Protein AF-A0AAN7Z8P3-F1 (afdb_monomer_lite)

pLDDT: mean 89.55, std 7.15, range [57.72, 95.94]

Organism: NCBI:txid326684

Secondary structure (DSSP, 8-state):
-PPPPEEEE--TT-TTHHHHHHHHHTT--EEE--S-PPPTT-TT--HHHHHHHHHHHTT-SEEEE---

Structure (mmCIF, N/CA/C/O backbone):
data_AF-A0AAN7Z8P3-F1
#
_entry.id   AF-A0AAN7Z8P3-F1
#
loop_
_atom_site.group_PDB
_ato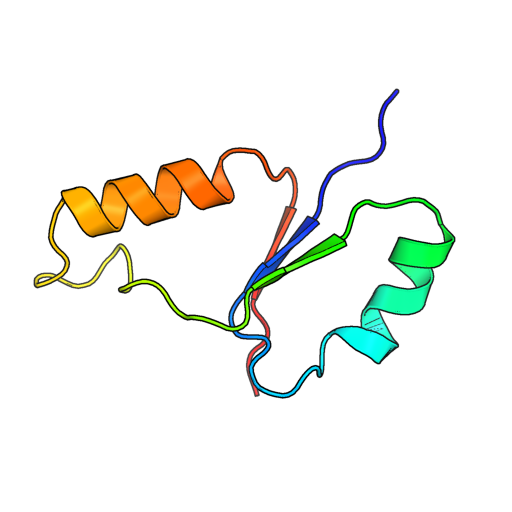m_site.id
_atom_site.type_symbol
_atom_site.label_atom_id
_atom_site.label_alt_id
_atom_site.label_comp_id
_atom_site.label_asym_id
_atom_site.label_entity_id
_atom_site.label_seq_id
_atom_site.pdbx_PDB_ins_code
_atom_site.Cartn_x
_atom_site.Cartn_y
_atom_site.Cartn_z
_atom_site.occupancy
_atom_site.B_iso_or_equiv
_atom_site.auth_seq_id
_atom_site.auth_comp_id
_atom_site.auth_asym_id
_atom_site.auth_atom_id
_atom_site.pdbx_PDB_model_num
ATOM 1 N N . MET A 1 1 ? -17.379 16.160 0.972 1.00 57.72 1 MET A N 1
ATOM 2 C CA . MET A 1 1 ? -15.925 15.982 0.769 1.00 57.72 1 MET A CA 1
ATOM 3 C C . MET A 1 1 ? -15.600 14.537 1.102 1.00 57.72 1 MET A C 1
ATOM 5 O O . MET A 1 1 ? -16.040 14.079 2.148 1.00 57.72 1 MET A O 1
ATOM 9 N N . THR A 1 2 ? -14.947 13.803 0.204 1.00 84.06 2 THR A N 1
ATOM 10 C CA . THR A 1 2 ? -14.503 12.421 0.451 1.00 84.06 2 THR A CA 1
ATOM 11 C C . THR A 1 2 ? -13.220 12.434 1.282 1.00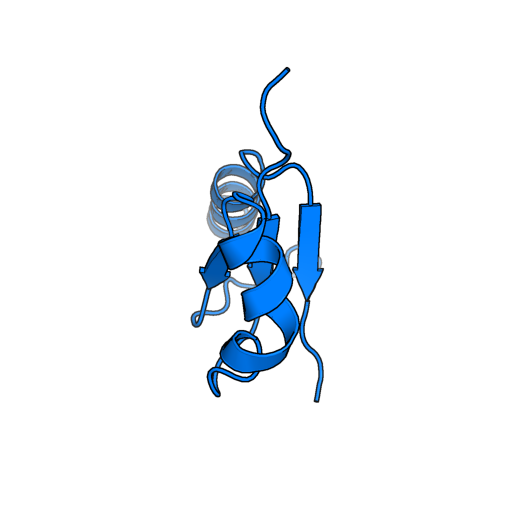 84.06 2 THR A C 1
ATOM 13 O O . THR A 1 2 ? -12.383 13.316 1.094 1.00 84.06 2 THR A O 1
ATOM 16 N N . LEU A 1 3 ? -13.074 11.492 2.219 1.00 88.50 3 LEU A N 1
ATOM 17 C CA . LEU A 1 3 ? -11.823 11.323 2.966 1.00 88.50 3 LEU A CA 1
ATOM 18 C C . LEU A 1 3 ? -10.708 10.857 2.012 1.00 88.50 3 LEU A C 1
ATOM 20 O O . LEU A 1 3 ? -11.006 10.128 1.063 1.00 88.50 3 LEU A O 1
ATOM 24 N N . PRO A 1 4 ? -9.446 11.261 2.237 1.00 92.81 4 PRO A N 1
ATOM 25 C CA . PRO A 1 4 ? -8.337 10.843 1.390 1.00 92.81 4 PRO A CA 1
ATOM 26 C C . PRO A 1 4 ? -8.085 9.336 1.508 1.00 92.81 4 PRO A C 1
ATOM 28 O O . PRO A 1 4 ? -8.221 8.745 2.585 1.00 92.81 4 PRO A O 1
ATOM 31 N N . THR A 1 5 ? -7.685 8.723 0.398 1.00 95.56 5 THR A N 1
ATOM 32 C CA . THR A 1 5 ? -7.286 7.314 0.331 1.00 95.56 5 THR A CA 1
ATOM 33 C C . THR A 1 5 ? -5.809 7.158 0.691 1.00 95.56 5 THR A C 1
ATOM 35 O O . THR A 1 5 ? -4.973 8.011 0.377 1.00 95.56 5 THR A O 1
ATOM 38 N N . ILE A 1 6 ? -5.481 6.064 1.378 1.00 95.38 6 ILE A N 1
ATOM 39 C CA . ILE A 1 6 ? -4.142 5.803 1.914 1.00 95.38 6 ILE A CA 1
ATOM 40 C C . ILE A 1 6 ? -3.643 4.456 1.392 1.00 95.38 6 ILE A C 1
ATOM 42 O O . ILE A 1 6 ? -4.297 3.433 1.596 1.00 95.38 6 ILE A O 1
ATOM 46 N N . ALA A 1 7 ? -2.469 4.448 0.767 1.00 94.94 7 ALA A N 1
ATOM 47 C CA . ALA A 1 7 ? -1.718 3.248 0.416 1.00 94.94 7 ALA A CA 1
ATOM 48 C C . ALA A 1 7 ? -0.559 3.041 1.392 1.00 94.94 7 ALA A C 1
ATOM 50 O O . ALA A 1 7 ? 0.196 3.971 1.673 1.00 94.94 7 ALA A O 1
ATOM 51 N N . ILE A 1 8 ? -0.384 1.811 1.868 1.00 93.06 8 ILE A N 1
ATOM 52 C CA . ILE A 1 8 ? 0.744 1.405 2.706 1.00 93.06 8 ILE A CA 1
ATOM 53 C C . ILE A 1 8 ? 1.587 0.397 1.935 1.00 93.06 8 ILE A C 1
ATOM 55 O O . ILE A 1 8 ? 1.077 -0.640 1.518 1.00 93.06 8 ILE A O 1
ATOM 59 N N . LEU A 1 9 ? 2.865 0.711 1.753 1.00 90.88 9 LEU A N 1
ATOM 60 C CA . LEU A 1 9 ? 3.849 -0.110 1.054 1.00 90.88 9 LEU A CA 1
ATOM 61 C C . LEU A 1 9 ? 4.710 -0.902 2.038 1.00 90.88 9 LEU A C 1
ATOM 63 O O . LEU A 1 9 ? 4.970 -0.437 3.153 1.00 90.88 9 LEU A O 1
ATOM 67 N N . ASP A 1 10 ? 5.206 -2.044 1.561 1.00 85.75 10 ASP A N 1
ATOM 68 C CA . ASP A 1 10 ? 6.196 -2.900 2.227 1.00 85.75 10 ASP A CA 1
ATOM 69 C C . ASP A 1 10 ? 5.753 -3.423 3.607 1.00 85.75 10 ASP A C 1
ATOM 71 O O . ASP A 1 10 ? 6.568 -3.674 4.496 1.00 85.75 10 ASP A O 1
ATOM 75 N N . ASP A 1 11 ? 4.447 -3.627 3.803 1.00 86.31 11 ASP A N 1
ATOM 76 C CA . ASP A 1 11 ? 3.901 -4.144 5.063 1.00 86.31 11 ASP A CA 1
ATOM 77 C C . ASP A 1 11 ? 3.931 -5.680 5.133 1.00 86.31 11 ASP A C 1
ATOM 79 O O . ASP A 1 11 ? 2.916 -6.348 5.351 1.00 86.31 11 ASP A O 1
ATOM 83 N N . TYR A 1 12 ? 5.109 -6.266 4.924 1.00 84.25 12 TYR A N 1
ATOM 84 C CA . TYR A 1 12 ? 5.282 -7.723 4.845 1.00 84.25 12 TYR A CA 1
ATOM 85 C C . TYR A 1 12 ? 4.812 -8.459 6.105 1.00 84.25 12 TYR A C 1
ATOM 87 O O . TYR A 1 12 ? 4.344 -9.593 6.030 1.00 84.25 12 TYR A O 1
ATOM 95 N N . GLN A 1 13 ? 4.959 -7.815 7.265 1.00 86.25 13 GLN A N 1
ATOM 96 C CA . GLN A 1 13 ? 4.711 -8.398 8.584 1.00 86.25 13 GLN A CA 1
ATOM 97 C C . GLN A 1 13 ? 3.416 -7.888 9.233 1.00 86.25 13 GLN A C 1
ATOM 99 O O . GLN A 1 13 ? 3.231 -8.065 10.434 1.00 86.25 13 GLN A O 1
ATOM 104 N N . ASP A 1 14 ? 2.515 -7.261 8.463 1.00 86.44 14 ASP A N 1
ATOM 105 C CA . ASP A 1 14 ? 1.247 -6.716 8.978 1.00 86.44 14 ASP A CA 1
ATOM 106 C C . ASP A 1 14 ? 1.422 -5.687 10.120 1.00 86.44 14 ASP A C 1
ATOM 108 O O . ASP A 1 14 ? 0.540 -5.497 10.967 1.00 86.44 14 ASP A O 1
ATOM 112 N N . LEU A 1 15 ? 2.556 -4.990 10.140 1.00 87.56 15 LEU A N 1
ATOM 113 C CA . LEU A 1 15 ? 2.894 -3.971 11.132 1.00 87.56 15 LEU A CA 1
ATOM 114 C C . LEU A 1 15 ? 1.972 -2.761 11.016 1.00 87.56 15 LEU A C 1
ATOM 116 O O . LEU A 1 15 ? 1.764 -2.060 12.004 1.00 87.56 15 LEU A O 1
ATOM 120 N N . SER A 1 16 ? 1.381 -2.527 9.840 1.00 88.19 16 SER A N 1
ATOM 121 C CA . SER A 1 16 ? 0.425 -1.439 9.628 1.00 88.19 16 SER A CA 1
ATOM 122 C C . SER A 1 16 ? -0.909 -1.636 10.337 1.00 88.19 16 SER A C 1
ATOM 124 O O . SER A 1 16 ? -1.662 -0.669 10.469 1.00 88.19 16 SER A O 1
ATOM 126 N N . LYS A 1 17 ? -1.241 -2.853 10.790 1.00 87.75 17 LYS A N 1
ATOM 127 C CA . LYS A 1 17 ? -2.551 -3.147 11.390 1.00 87.75 17 LYS A CA 1
ATOM 128 C C . LYS A 1 17 ? -2.829 -2.216 12.566 1.00 87.75 17 LYS A C 1
ATOM 130 O O . LYS A 1 17 ? -3.637 -1.304 12.431 1.00 87.75 17 LYS A O 1
ATOM 135 N N . ALA A 1 18 ? -2.089 -2.374 13.660 1.00 90.06 18 ALA A N 1
ATOM 136 C CA . ALA A 1 18 ? -2.287 -1.601 14.885 1.00 90.06 18 ALA A CA 1
ATOM 137 C C . ALA A 1 18 ? -2.188 -0.064 14.711 1.00 90.06 18 ALA A C 1
ATOM 139 O O . ALA A 1 18 ? -3.101 0.631 15.161 1.00 90.06 18 ALA A O 1
ATOM 140 N N . PRO A 1 19 ? -1.149 0.508 14.066 1.00 88.56 19 PRO A N 1
ATOM 141 C CA . PRO A 1 19 ? -1.012 1.962 13.966 1.00 88.56 19 PRO A CA 1
ATOM 142 C C . PRO A 1 19 ? -2.089 2.623 13.094 1.00 88.56 19 PRO A C 1
ATOM 144 O O . PRO A 1 19 ? -2.463 3.764 13.369 1.00 88.56 19 PRO A O 1
ATOM 147 N N . PHE A 1 20 ? -2.628 1.926 12.086 1.00 91.62 20 PHE A N 1
ATOM 148 C CA . PHE A 1 20 ? -3.642 2.490 11.185 1.00 91.62 20 PHE A CA 1
ATOM 149 C C . PHE A 1 20 ? -5.089 2.157 11.583 1.00 91.62 20 PHE A C 1
ATOM 151 O O . PHE A 1 20 ? -6.009 2.708 10.979 1.00 91.62 20 PHE A O 1
ATOM 158 N N . GLU A 1 21 ? -5.327 1.351 12.626 1.00 93.25 21 GLU A N 1
ATOM 159 C CA . GLU A 1 21 ? -6.690 1.034 13.096 1.00 93.25 21 GLU A CA 1
ATOM 160 C C . GLU A 1 21 ? -7.512 2.282 13.431 1.00 93.25 21 GLU A C 1
ATOM 162 O O . GLU A 1 21 ? -8.698 2.359 13.109 1.00 93.25 21 GLU A O 1
ATOM 167 N N . ARG A 1 22 ? -6.887 3.307 14.024 1.00 92.19 22 ARG A N 1
ATOM 168 C CA . ARG A 1 22 ? -7.578 4.571 14.330 1.00 92.19 22 ARG A CA 1
ATOM 169 C C . ARG A 1 22 ? -8.045 5.294 13.068 1.00 92.19 22 ARG A C 1
ATOM 171 O O . ARG A 1 22 ? -9.130 5.864 13.069 1.00 92.19 22 ARG A O 1
ATOM 178 N N . LEU A 1 23 ? -7.251 5.255 11.998 1.00 91.94 23 LEU A N 1
ATOM 179 C CA . LEU A 1 23 ? -7.598 5.879 10.720 1.00 91.94 23 LEU A CA 1
ATOM 180 C C . LEU A 1 23 ? -8.712 5.100 10.019 1.00 91.94 23 LEU A C 1
ATOM 182 O O . LEU A 1 23 ? -9.685 5.705 9.573 1.00 91.94 23 LEU A O 1
ATOM 186 N N . ARG A 1 24 ? -8.631 3.765 10.009 1.00 92.25 24 ARG A N 1
ATOM 187 C CA . ARG A 1 24 ? -9.719 2.906 9.510 1.00 92.25 24 ARG A CA 1
ATOM 188 C C . ARG A 1 24 ? -11.025 3.179 10.260 1.00 92.25 24 ARG A C 1
ATOM 190 O O . ARG A 1 24 ? -12.057 3.402 9.637 1.00 92.25 24 ARG A O 1
ATOM 197 N N . SER A 1 25 ? -10.959 3.259 11.590 1.00 93.44 25 SER A N 1
ATOM 198 C CA . SER A 1 25 ? -12.114 3.552 12.454 1.00 93.44 25 SER A CA 1
ATOM 199 C C . SER A 1 25 ? -12.693 4.953 12.229 1.00 93.44 25 SER A C 1
ATOM 201 O O . SER A 1 25 ? -13.890 5.159 12.398 1.00 93.44 25 SER A O 1
ATOM 203 N N . ALA A 1 26 ? -11.863 5.914 11.817 1.00 93.31 26 ALA A N 1
ATOM 204 C CA . ALA A 1 26 ? -12.289 7.259 11.433 1.00 93.31 26 ALA A CA 1
ATOM 205 C C . ALA A 1 26 ? -12.866 7.341 10.002 1.00 93.31 26 ALA A C 1
ATOM 207 O O . ALA A 1 26 ? -13.215 8.431 9.551 1.00 93.31 26 ALA A O 1
ATOM 208 N N . GLY A 1 27 ? -12.970 6.215 9.286 1.00 92.81 27 GLY A N 1
ATOM 209 C CA . GLY A 1 27 ? -13.562 6.128 7.948 1.00 92.81 27 GLY A CA 1
ATOM 210 C C . GLY A 1 27 ? -12.582 6.335 6.790 1.00 92.81 27 GLY A C 1
ATOM 211 O O . GLY A 1 27 ? -13.018 6.425 5.643 1.00 92.81 27 GLY A O 1
ATOM 212 N N . TYR A 1 28 ? -11.272 6.404 7.050 1.00 94.25 28 TYR A N 1
ATOM 213 C CA . TYR A 1 28 ? -10.274 6.472 5.981 1.00 94.25 28 TYR A CA 1
ATOM 214 C C . TYR A 1 28 ? -10.157 5.122 5.273 1.00 94.25 28 TYR A C 1
ATOM 216 O O . TYR A 1 28 ? -10.065 4.071 5.912 1.00 94.25 28 TYR A O 1
ATOM 224 N N . GLN A 1 29 ? -10.087 5.151 3.943 1.00 94.81 29 GLN A N 1
ATOM 225 C CA . GLN A 1 29 ? -9.810 3.955 3.158 1.00 94.81 29 GLN A CA 1
ATOM 226 C C . GLN A 1 29 ? -8.302 3.691 3.148 1.00 94.81 29 GLN A C 1
ATOM 228 O O . GLN A 1 29 ? -7.542 4.386 2.476 1.00 94.81 29 GLN A O 1
ATOM 233 N N . VAL A 1 30 ? -7.882 2.678 3.906 1.00 94.44 30 VAL A N 1
ATOM 234 C CA . VAL A 1 30 ? -6.482 2.252 4.019 1.00 94.44 30 VAL A CA 1
ATOM 235 C C . VAL A 1 30 ? -6.291 0.938 3.271 1.00 94.44 30 VAL A C 1
ATOM 237 O O . VAL A 1 30 ? -6.861 -0.080 3.660 1.00 94.44 30 VAL A O 1
ATOM 240 N N . THR A 1 31 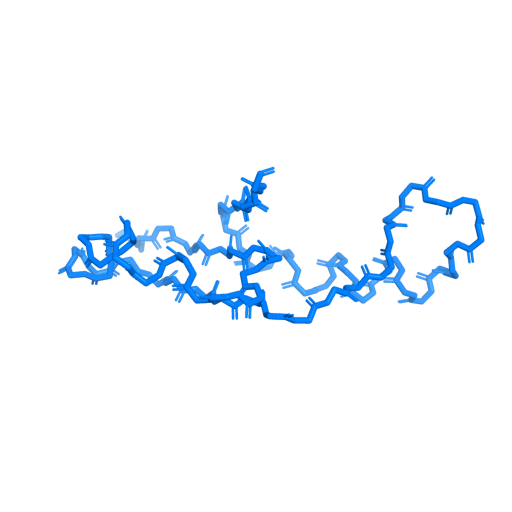? -5.462 0.953 2.231 1.00 94.12 31 THR A N 1
ATOM 241 C CA . THR A 1 31 ? -5.059 -0.233 1.469 1.00 94.12 31 THR A CA 1
ATOM 242 C C . THR A 1 31 ? -3.619 -0.588 1.797 1.00 94.12 31 THR A C 1
ATOM 244 O O . THR A 1 31 ? -2.738 0.268 1.769 1.00 94.12 31 THR A O 1
ATOM 247 N N . THR A 1 32 ? -3.377 -1.859 2.094 1.00 92.69 32 THR A N 1
ATOM 248 C CA . THR A 1 32 ? -2.051 -2.364 2.444 1.00 92.69 32 THR A CA 1
ATOM 249 C C . THR A 1 32 ? -1.532 -3.260 1.327 1.00 92.69 32 THR A C 1
ATOM 251 O O . THR A 1 32 ? -2.205 -4.206 0.918 1.00 92.69 32 THR A O 1
ATOM 254 N N . PHE A 1 33 ? -0.321 -2.980 0.859 1.00 89.56 33 PHE A N 1
ATOM 255 C CA . PHE A 1 33 ? 0.388 -3.763 -0.138 1.00 89.56 33 PHE A CA 1
ATOM 256 C C . PHE A 1 33 ? 1.525 -4.536 0.532 1.00 89.56 33 PHE A C 1
ATOM 258 O O . PHE A 1 33 ? 2.402 -3.955 1.176 1.00 89.56 33 PHE A O 1
ATOM 265 N N . LYS A 1 34 ? 1.463 -5.865 0.412 1.00 86.56 34 LYS A N 1
ATOM 266 C CA . LYS A 1 34 ? 2.429 -6.797 1.017 1.00 86.56 34 LYS A CA 1
ATOM 267 C C . LYS A 1 34 ? 3.508 -7.246 0.042 1.00 86.56 34 LYS A C 1
ATOM 269 O O . LYS A 1 34 ? 4.531 -7.775 0.454 1.00 86.56 34 LYS A O 1
ATOM 274 N N . ASP A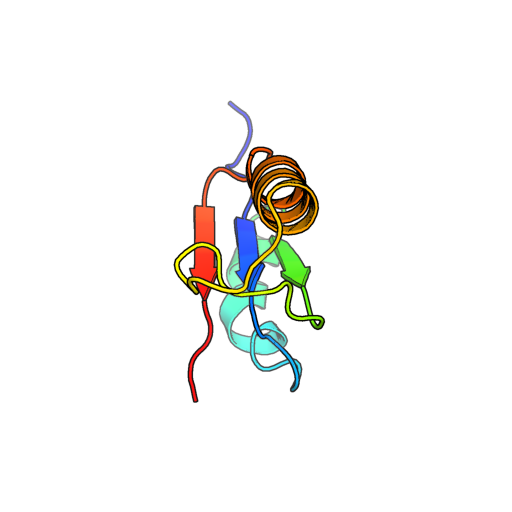 1 35 ? 3.246 -7.088 -1.245 1.00 84.00 35 ASP A N 1
ATOM 275 C CA . ASP A 1 35 ? 4.179 -7.357 -2.322 1.00 84.00 35 ASP A CA 1
ATOM 276 C C . ASP A 1 35 ? 4.933 -6.082 -2.709 1.00 84.00 35 ASP A C 1
ATOM 278 O O . ASP A 1 35 ? 4.411 -4.967 -2.615 1.00 84.00 35 ASP A O 1
ATOM 282 N N . THR A 1 36 ? 6.168 -6.264 -3.166 1.00 74.44 36 THR A N 1
ATOM 283 C CA . THR A 1 36 ? 7.031 -5.168 -3.603 1.00 74.44 36 THR A CA 1
ATOM 284 C C . THR A 1 36 ? 7.171 -5.216 -5.107 1.00 74.44 36 THR A C 1
ATOM 286 O O . THR A 1 36 ? 7.653 -6.196 -5.673 1.00 74.44 36 THR A O 1
ATOM 289 N N . LEU A 1 37 ? 6.757 -4.129 -5.749 1.00 80.00 37 LEU A N 1
ATOM 290 C CA . LEU A 1 37 ? 7.111 -3.865 -7.136 1.00 80.00 37 LEU A CA 1
ATOM 291 C C . LEU A 1 37 ? 8.565 -3.394 -7.213 1.00 80.00 37 LEU A C 1
ATOM 293 O O . LEU A 1 37 ? 9.116 -2.867 -6.243 1.00 80.00 37 LEU A O 1
ATOM 297 N N . LEU A 1 38 ? 9.180 -3.573 -8.382 1.00 85.50 38 LEU A N 1
ATOM 298 C CA . LEU A 1 38 ? 10.556 -3.148 -8.607 1.00 85.50 38 LEU A CA 1
ATOM 299 C C . LEU A 1 38 ? 10.732 -1.646 -8.308 1.00 85.50 38 LEU A C 1
ATOM 301 O O . LEU A 1 38 ? 9.843 -0.845 -8.617 1.00 85.50 38 LEU A O 1
ATOM 305 N N . PRO A 1 39 ? 11.874 -1.229 -7.729 1.00 86.75 39 PRO A N 1
ATOM 306 C CA . PRO A 1 39 ? 12.103 0.174 -7.423 1.00 86.75 39 PRO A CA 1
ATOM 307 C C . PRO A 1 39 ? 12.077 1.027 -8.693 1.00 86.75 39 PRO A C 1
ATOM 309 O O . PRO A 1 39 ? 12.819 0.763 -9.639 1.00 86.75 39 PRO A O 1
ATOM 312 N N . TYR A 1 40 ? 11.283 2.100 -8.686 1.00 88.81 40 TYR A N 1
ATOM 313 C CA . TYR A 1 40 ? 11.124 2.986 -9.847 1.00 88.81 40 TYR A CA 1
ATOM 314 C C . TYR A 1 40 ? 12.459 3.533 -10.382 1.00 88.81 40 TYR A C 1
ATOM 316 O O . TYR A 1 40 ? 12.660 3.653 -11.587 1.00 88.81 40 TYR A O 1
ATOM 324 N N . ASN A 1 41 ? 13.387 3.840 -9.470 1.00 89.69 41 ASN A N 1
ATOM 325 C CA . ASN A 1 41 ? 14.658 4.496 -9.781 1.00 89.69 41 ASN A CA 1
ATOM 326 C C . ASN A 1 41 ? 15.806 3.525 -10.105 1.00 89.69 41 ASN A C 1
ATOM 328 O O . ASN A 1 41 ? 16.923 3.984 -10.336 1.00 89.69 41 ASN A O 1
ATOM 332 N N . HIS A 1 42 ? 15.586 2.206 -10.083 1.00 91.12 42 HIS A N 1
ATOM 333 C CA . HIS A 1 42 ? 16.656 1.255 -10.391 1.00 91.12 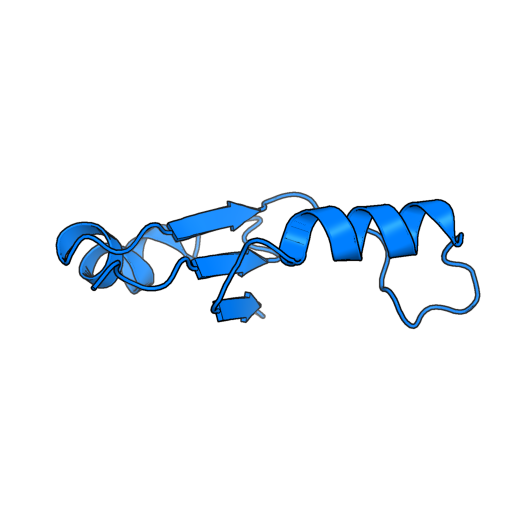42 HIS A CA 1
ATOM 334 C C . HIS A 1 42 ? 16.911 1.214 -11.913 1.00 91.12 42 HIS A C 1
ATOM 336 O O . HIS A 1 42 ? 15.942 1.186 -12.679 1.00 91.12 42 HIS A O 1
ATOM 342 N N . PRO A 1 43 ? 18.180 1.217 -12.376 1.00 91.88 43 PRO A N 1
ATOM 343 C CA . PRO A 1 43 ? 18.510 1.251 -13.806 1.00 91.88 43 PRO A CA 1
ATOM 344 C C . PRO A 1 43 ? 17.956 0.046 -14.573 1.00 91.88 43 PRO A C 1
ATOM 346 O O . PRO A 1 43 ? 17.504 0.206 -15.702 1.00 91.88 43 PRO A O 1
ATOM 349 N N . ASP A 1 44 ? 17.910 -1.122 -13.929 1.00 94.12 44 ASP A N 1
ATOM 350 C CA . ASP A 1 44 ? 17.395 -2.356 -14.534 1.00 94.12 44 ASP A CA 1
ATOM 351 C C . ASP A 1 44 ? 15.872 -2.526 -14.418 1.00 94.12 44 ASP A C 1
ATOM 353 O O . ASP A 1 44 ? 15.348 -3.551 -14.845 1.00 94.12 44 ASP A O 1
ATOM 357 N N . THR A 1 45 ? 15.139 -1.571 -13.828 1.00 93.00 45 THR A N 1
ATOM 358 C CA . THR A 1 45 ? 13.673 -1.673 -13.760 1.00 93.00 45 THR A CA 1
ATOM 359 C C . THR A 1 45 ? 13.074 -1.403 -15.144 1.00 93.00 45 THR A C 1
ATOM 361 O O . THR A 1 45 ? 13.216 -0.278 -15.643 1.00 93.00 45 THR A O 1
ATOM 364 N N . PRO A 1 46 ? 12.368 -2.377 -15.755 1.00 95.12 46 PRO A N 1
ATOM 365 C CA . PRO A 1 46 ? 11.711 -2.188 -17.046 1.00 95.12 46 PRO A CA 1
ATOM 366 C C . PRO A 1 46 ? 10.645 -1.088 -16.997 1.00 95.12 46 PRO A C 1
ATOM 368 O O . PRO A 1 46 ? 10.057 -0.826 -15.945 1.00 95.12 46 PRO A O 1
ATOM 371 N N . GLN A 1 47 ? 10.368 -0.444 -18.135 1.00 94.06 47 GLN A N 1
ATOM 372 C CA . GLN A 1 47 ? 9.375 0.634 -18.195 1.00 94.06 47 GLN A CA 1
ATOM 373 C C . GLN A 1 47 ? 7.968 0.143 -17.822 1.00 94.06 47 GLN A C 1
ATOM 375 O O . GLN A 1 47 ? 7.274 0.827 -17.079 1.00 94.06 47 GLN A O 1
ATOM 380 N N . ASP A 1 48 ? 7.584 -1.069 -18.226 1.00 94.44 48 ASP A N 1
ATOM 381 C CA . ASP A 1 48 ? 6.296 -1.672 -17.861 1.00 94.44 48 ASP A CA 1
ATOM 382 C C . ASP A 1 48 ? 6.139 -1.846 -16.341 1.00 94.44 48 ASP A C 1
ATOM 384 O O . ASP A 1 48 ? 5.067 -1.588 -15.794 1.00 94.44 48 ASP A O 1
ATOM 388 N N . ALA A 1 49 ? 7.218 -2.191 -15.631 1.00 91.88 49 ALA A N 1
ATOM 389 C CA . ALA A 1 49 ? 7.212 -2.287 -14.175 1.00 91.88 49 ALA A CA 1
ATOM 390 C C . ALA A 1 49 ? 7.094 -0.905 -13.503 1.00 91.88 49 ALA A C 1
ATOM 392 O O . ALA A 1 49 ? 6.430 -0.773 -12.471 1.00 91.88 49 ALA A O 1
ATOM 393 N N . LYS A 1 50 ? 7.700 0.136 -14.095 1.00 93.56 50 LYS A N 1
ATOM 394 C CA . LYS A 1 50 ? 7.541 1.531 -13.645 1.00 93.56 50 LYS A CA 1
ATOM 395 C C . LYS A 1 50 ? 6.104 2.005 -13.825 1.00 93.56 50 LYS A C 1
ATOM 397 O O . LYS A 1 50 ? 5.528 2.554 -12.887 1.00 93.56 50 LYS A O 1
ATOM 402 N N . ASP A 1 51 ? 5.518 1.746 -14.988 1.00 94.50 51 ASP A N 1
ATOM 403 C CA . ASP A 1 51 ? 4.142 2.126 -15.304 1.00 94.50 51 ASP A CA 1
ATOM 404 C C . ASP A 1 51 ? 3.149 1.372 -14.414 1.00 94.50 51 ASP A C 1
ATOM 406 O O . ASP A 1 51 ? 2.209 1.968 -13.891 1.00 94.50 51 ASP A O 1
ATOM 410 N N . ALA A 1 52 ? 3.385 0.083 -14.152 1.00 92.06 52 ALA A N 1
ATOM 411 C CA . ALA A 1 52 ? 2.587 -0.700 -13.211 1.00 92.06 52 ALA A CA 1
ATOM 412 C C . ALA A 1 52 ? 2.626 -0.113 -11.790 1.00 92.06 52 ALA A C 1
ATOM 414 O O . ALA A 1 52 ? 1.591 -0.048 -11.124 1.00 92.06 52 ALA A O 1
ATOM 415 N N . LEU A 1 53 ? 3.793 0.352 -11.329 1.00 91.19 53 LEU A N 1
ATOM 416 C CA . LEU A 1 53 ? 3.919 1.028 -10.037 1.00 91.19 53 LEU A CA 1
ATOM 417 C C . LEU A 1 53 ? 3.148 2.351 -10.015 1.00 91.19 53 LEU A C 1
ATOM 419 O O . LEU A 1 53 ? 2.420 2.603 -9.057 1.00 91.19 53 LEU A O 1
ATOM 423 N N . VAL A 1 54 ? 3.271 3.175 -11.058 1.00 93.19 54 VAL A N 1
ATOM 424 C CA . VAL A 1 54 ? 2.542 4.449 -11.158 1.00 93.19 54 VAL A CA 1
ATOM 425 C C . VAL A 1 54 ? 1.038 4.202 -11.170 1.00 93.19 54 VAL A C 1
ATOM 427 O O . VAL A 1 54 ? 0.341 4.727 -10.311 1.00 93.19 54 VAL A O 1
ATOM 430 N N . ASN A 1 55 ? 0.545 3.336 -12.053 1.00 94.06 55 ASN A N 1
ATOM 431 C CA . ASN A 1 55 ? -0.882 3.027 -12.179 1.00 94.06 55 ASN A CA 1
ATOM 432 C C . ASN A 1 55 ? -1.476 2.441 -10.893 1.00 94.06 55 ASN A C 1
ATOM 434 O O . ASN A 1 55 ? -2.640 2.675 -10.580 1.00 94.06 55 ASN A O 1
ATOM 438 N N . ARG A 1 56 ? -0.687 1.681 -10.125 1.00 92.50 56 ARG A N 1
ATOM 439 C CA . ARG A 1 56 ? -1.122 1.147 -8.829 1.00 92.50 56 ARG A CA 1
ATOM 440 C C . ARG A 1 56 ? -1.268 2.236 -7.769 1.00 92.50 56 ARG A C 1
ATOM 442 O O . ARG A 1 56 ? -2.135 2.113 -6.910 1.00 92.50 56 ARG A O 1
ATOM 449 N N . LEU A 1 57 ? -0.391 3.240 -7.776 1.00 93.06 57 LEU A N 1
ATOM 450 C CA . LEU A 1 57 ? -0.298 4.240 -6.709 1.00 93.06 57 LEU A CA 1
ATOM 451 C C . LEU A 1 57 ? -1.025 5.552 -7.025 1.00 93.06 57 LEU A C 1
ATOM 453 O O . LEU A 1 57 ? -1.405 6.253 -6.092 1.00 93.06 57 LEU A O 1
ATOM 457 N N . GLU A 1 58 ? -1.260 5.857 -8.300 1.00 94.62 58 GLU A N 1
ATOM 458 C CA . GLU A 1 58 ? -1.964 7.054 -8.785 1.00 94.62 58 GLU A CA 1
ATOM 459 C C . GLU A 1 58 ? -3.346 7.283 -8.139 1.00 94.62 58 GLU A C 1
ATOM 461 O O . GLU A 1 58 ? -3.628 8.427 -7.776 1.00 94.62 58 GLU A O 1
ATOM 466 N N . PRO A 1 59 ? -4.157 6.245 -7.841 1.00 94.69 59 PRO A N 1
ATOM 467 C CA . PRO A 1 59 ? -5.451 6.439 -7.183 1.00 94.69 59 PRO A CA 1
ATOM 468 C C . PRO A 1 59 ? -5.373 6.877 -5.709 1.00 94.69 59 PRO A C 1
ATOM 470 O O . PRO A 1 59 ? -6.406 7.175 -5.099 1.00 94.69 59 PRO A O 1
ATOM 473 N N . PHE A 1 60 ? -4.186 6.859 -5.092 1.00 95.50 60 PHE A N 1
ATOM 474 C CA . PHE A 1 60 ? -4.018 7.118 -3.664 1.00 95.50 60 PHE A CA 1
ATOM 475 C C . PHE A 1 60 ? -3.574 8.548 -3.381 1.00 95.50 60 PHE A C 1
ATOM 477 O O . PHE A 1 60 ? -2.582 9.033 -3.918 1.00 95.50 60 PHE A O 1
ATOM 484 N N . ASN A 1 61 ? -4.266 9.216 -2.457 1.00 95.94 61 ASN A N 1
ATOM 485 C CA . ASN A 1 61 ? -3.886 10.568 -2.043 1.00 95.94 61 ASN A CA 1
ATOM 486 C C . ASN A 1 61 ? -2.640 10.579 -1.149 1.00 95.94 61 ASN A C 1
ATOM 488 O O . ASN A 1 61 ? -1.874 11.540 -1.165 1.00 95.94 61 ASN A O 1
ATOM 492 N N . ILE A 1 62 ? -2.469 9.540 -0.330 1.00 94.69 62 ILE A N 1
ATOM 493 C CA . ILE A 1 62 ? -1.376 9.420 0.633 1.00 94.69 62 ILE A CA 1
ATOM 494 C C . ILE A 1 62 ? -0.684 8.079 0.419 1.00 94.69 62 ILE A C 1
ATOM 496 O O . ILE A 1 62 ? -1.325 7.030 0.435 1.00 94.69 62 ILE A O 1
ATOM 500 N N . ILE A 1 63 ? 0.640 8.115 0.277 1.00 93.25 63 ILE A N 1
ATOM 501 C CA . ILE A 1 63 ? 1.482 6.923 0.169 1.00 93.25 63 ILE A CA 1
ATOM 502 C C . ILE A 1 63 ? 2.382 6.868 1.403 1.00 93.25 63 ILE A C 1
ATOM 504 O O . ILE A 1 63 ? 3.206 7.753 1.634 1.00 93.25 63 ILE A O 1
ATOM 508 N N . CYS A 1 64 ? 2.234 5.814 2.197 1.00 91.56 64 CYS A N 1
ATOM 509 C CA . CYS A 1 64 ? 3.052 5.532 3.366 1.00 91.56 64 CYS A CA 1
ATOM 510 C C . CYS A 1 64 ? 3.958 4.336 3.082 1.00 91.56 64 CYS A C 1
ATOM 512 O O . CYS A 1 64 ? 3.504 3.306 2.596 1.00 91.56 64 CYS A O 1
ATOM 514 N N . LYS A 1 65 ? 5.237 4.445 3.440 1.00 87.00 65 LYS A N 1
ATOM 515 C CA . LYS A 1 65 ? 6.175 3.320 3.418 1.00 87.00 65 LYS A CA 1
ATOM 516 C C . LYS A 1 65 ? 6.514 2.936 4.849 1.00 87.00 65 LYS A C 1
ATOM 518 O O . LYS A 1 65 ? 6.962 3.798 5.608 1.00 87.00 65 LYS A O 1
ATOM 523 N N . LEU A 1 66 ? 6.353 1.666 5.199 1.00 81.00 66 LEU A N 1
ATOM 524 C CA . LEU A 1 66 ? 6.887 1.146 6.452 1.00 81.00 66 LEU A CA 1
ATOM 525 C C . LEU A 1 66 ? 8.340 0.723 6.237 1.00 81.00 66 LEU A C 1
ATOM 527 O O . LEU A 1 66 ? 8.676 0.037 5.276 1.00 81.00 66 LEU A O 1
ATOM 531 N N . ARG A 1 67 ? 9.225 1.192 7.114 1.00 69.38 67 ARG A N 1
ATOM 532 C CA . ARG A 1 67 ? 10.597 0.695 7.213 1.00 69.38 67 ARG A 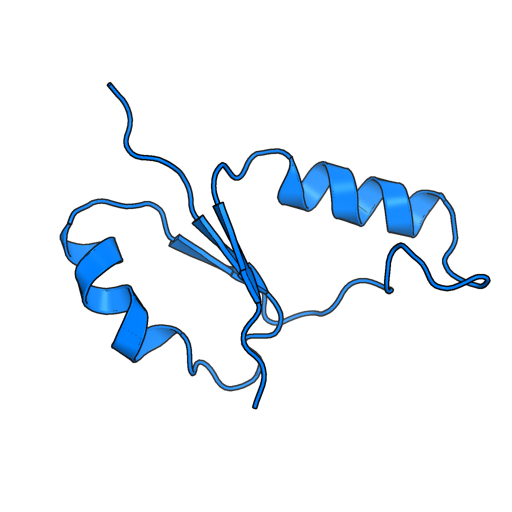CA 1
ATOM 533 C C . ARG A 1 67 ? 10.788 0.170 8.624 1.00 69.38 67 ARG A C 1
ATOM 535 O O . ARG A 1 67 ? 10.357 0.824 9.572 1.00 69.38 67 ARG A O 1
ATOM 542 N N . LEU A 1 68 ? 11.389 -1.008 8.705 1.00 61.69 68 LEU A N 1
ATOM 543 C CA . LEU A 1 68 ? 11.888 -1.602 9.937 1.00 61.69 68 LEU A CA 1
ATOM 544 C C . LEU A 1 68 ? 13.248 -1.005 10.294 1.00 61.69 68 LEU A C 1
ATOM 546 O O . LEU A 1 68 ? 14.009 -0.704 9.343 1.00 61.69 68 LEU A O 1
#

Sequence (68 aa):
MTLPTIAILDDYQDLSKAPFERLRSAGYQVTTFKDTLLPYNHPDTPQDAKDALVNRLEPFNIICKLRL

Radius of gyration: 13.31 Å; chains: 1; bounding box: 34×24×33 Å

Foldseek 3Di:
DDAFEEEEPQCQPVPCVVVCVVVVVVVHHYHYDNDDQDDLPDPPRDPVSNVVVCVVPVSGPYYHYDDD